Protein AF-A0A318AIM8-F1 (afdb_monomer_lite)

Secondary structure (DSSP, 8-state):
--HHHHHHHHHHHHHHHHHHHHHHHHHHIIIIIIIS------SSSSS-SHHHHHHHHHHHHHHHHHHHHHHHHHHHHHHTTTT-

Radius of gyration: 18.36 Å; chains: 1; bounding box: 47×19×49 Å

pLDDT: mean 79.73, std 11.48, range [45.44, 93.44]

Foldseek 3Di:
DPPVVCVLQVLVVQLVVLVVVLVVLVVVCCCCCPVVVDLQDDPPDPHDPVSVVSNVVSVVSNVPSNVVSVVSNVVVVVVVVVVD

Sequence (84 aa):
MQKNKLLIYGPLGVGALALFSLMALLLYLFIFGTLLGHNVSSLDGDGPQWPFATAWVLGWISVICVPLGALWAVIMPHIGREQG

Structure (mmCIF, N/CA/C/O backbone):
data_AF-A0A318AIM8-F1
#
_entry.id   AF-A0A318AIM8-F1
#
loop_
_atom_site.group_PDB
_atom_site.id
_atom_site.type_symbol
_atom_site.label_atom_id
_atom_site.label_alt_id
_atom_site.label_comp_id
_atom_site.label_asym_id
_atom_site.label_entity_id
_atom_site.label_seq_id
_atom_site.pdbx_PDB_ins_code
_atom_site.Cartn_x
_atom_site.Cartn_y
_atom_site.Cartn_z
_atom_site.occupancy
_atom_site.B_iso_or_equiv
_atom_site.auth_seq_id
_atom_site.auth_comp_id
_atom_site.auth_asym_id
_atom_site.auth_atom_id
_atom_site.pdbx_PDB_model_num
ATOM 1 N N . MET A 1 1 ? -31.094 -0.741 11.157 1.00 49.41 1 MET A N 1
ATOM 2 C CA . MET A 1 1 ? -30.089 -1.737 11.602 1.00 49.41 1 MET A CA 1
ATOM 3 C C . MET A 1 1 ? -28.819 -1.808 10.727 1.00 49.41 1 MET A C 1
ATOM 5 O O . MET A 1 1 ? -27.772 -2.139 11.262 1.00 49.41 1 MET A O 1
ATOM 9 N N . GLN A 1 2 ? -28.843 -1.472 9.422 1.00 53.22 2 GLN A N 1
ATOM 10 C CA . GLN A 1 2 ? -27.642 -1.509 8.551 1.00 53.22 2 GLN A CA 1
ATOM 11 C C . GLN A 1 2 ? -26.616 -0.373 8.767 1.00 53.22 2 GLN A C 1
ATOM 13 O O . GLN A 1 2 ? -25.421 -0.615 8.620 1.00 53.22 2 GLN A O 1
ATOM 18 N N . LYS A 1 3 ? -27.048 0.842 9.144 1.00 55.09 3 LYS A N 1
ATOM 19 C CA . LYS A 1 3 ? -26.163 2.024 9.262 1.00 55.09 3 LYS A CA 1
ATOM 20 C C . LYS A 1 3 ? -25.005 1.858 10.264 1.00 55.09 3 LYS A C 1
ATOM 22 O O . LYS A 1 3 ? -23.916 2.352 10.000 1.00 55.09 3 LYS A O 1
ATOM 27 N N . ASN A 1 4 ? -25.189 1.095 11.347 1.00 63.94 4 ASN A N 1
ATOM 28 C CA . ASN A 1 4 ? -24.123 0.885 12.337 1.00 63.94 4 ASN A CA 1
ATOM 29 C C . ASN A 1 4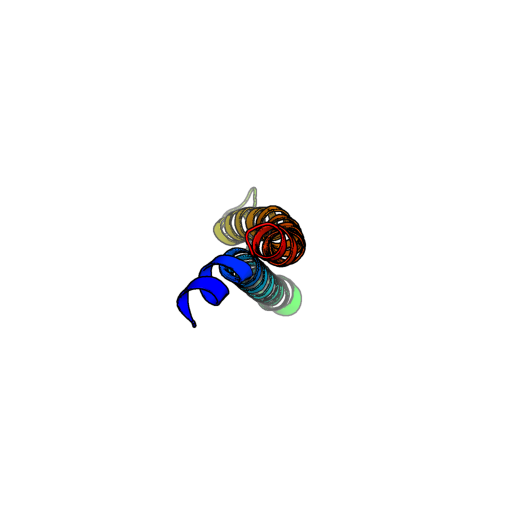 ? -23.014 -0.042 11.823 1.00 63.94 4 ASN A C 1
ATOM 31 O O . ASN A 1 4 ? -21.856 0.153 12.169 1.00 63.94 4 ASN A O 1
ATOM 35 N N . LYS A 1 5 ? -23.330 -1.015 10.956 1.00 64.25 5 LYS A N 1
ATOM 36 C CA . LYS A 1 5 ? -22.320 -1.948 10.427 1.00 64.25 5 LYS A CA 1
ATOM 37 C C . LYS A 1 5 ? -21.314 -1.240 9.520 1.00 64.25 5 LYS A C 1
ATOM 39 O O . LYS A 1 5 ? -20.130 -1.541 9.585 1.00 64.25 5 LYS A O 1
ATOM 44 N N . LEU A 1 6 ? -21.768 -0.269 8.726 1.00 66.50 6 LEU A N 1
ATOM 45 C CA . LEU A 1 6 ? -20.886 0.507 7.850 1.00 66.50 6 LEU A CA 1
ATOM 46 C C . LEU A 1 6 ? -19.891 1.365 8.652 1.00 66.50 6 LEU A C 1
ATOM 48 O O . LEU A 1 6 ? -18.737 1.482 8.267 1.00 66.50 6 LEU A O 1
ATOM 52 N N . LEU A 1 7 ? -20.320 1.918 9.790 1.00 68.94 7 LEU A N 1
ATOM 53 C CA . LEU A 1 7 ? -19.457 2.687 10.696 1.00 68.94 7 LEU A CA 1
ATOM 54 C C . LEU A 1 7 ? -18.486 1.802 11.491 1.00 68.94 7 LEU A C 1
ATOM 56 O O . LEU A 1 7 ? -17.376 2.228 11.791 1.00 68.94 7 LEU A O 1
ATOM 60 N N . ILE A 1 8 ? -18.885 0.571 11.823 1.00 70.44 8 ILE A N 1
ATOM 61 C CA . ILE A 1 8 ? -18.037 -0.375 12.562 1.00 70.44 8 ILE A CA 1
ATOM 62 C C . ILE A 1 8 ? -16.966 -0.986 11.646 1.00 70.44 8 ILE A C 1
ATOM 64 O O . ILE A 1 8 ? -15.807 -1.078 12.035 1.00 70.44 8 ILE A O 1
ATOM 68 N N . TYR A 1 9 ? -17.323 -1.371 10.418 1.00 75.25 9 TYR A N 1
ATOM 69 C CA . TYR A 1 9 ? -16.404 -2.048 9.494 1.00 75.25 9 TYR A CA 1
ATOM 70 C C . TYR A 1 9 ? -15.806 -1.136 8.418 1.00 75.25 9 TYR A C 1
ATOM 72 O O . TYR A 1 9 ? -14.940 -1.577 7.668 1.00 75.25 9 TYR A O 1
ATOM 80 N N . GLY A 1 10 ? -16.231 0.126 8.337 1.00 78.38 10 GLY A N 1
ATOM 81 C CA . GLY A 1 10 ? -15.731 1.099 7.363 1.00 78.38 10 GLY A CA 1
ATOM 82 C C . GLY A 1 10 ? -14.203 1.216 7.348 1.00 78.38 10 GLY A C 1
ATOM 83 O O . GLY A 1 10 ? -13.615 1.043 6.281 1.00 78.38 10 GLY A O 1
ATOM 84 N N . PRO A 1 11 ? -13.535 1.411 8.503 1.00 80.44 11 PRO A N 1
ATOM 85 C CA . PRO A 1 11 ? -12.074 1.495 8.554 1.00 80.44 11 PRO A CA 1
ATOM 86 C C . PRO A 1 11 ? -11.378 0.213 8.067 1.00 80.44 11 PRO A C 1
ATOM 88 O O . PRO A 1 11 ? -10.406 0.284 7.320 1.00 80.44 11 PRO A O 1
ATOM 91 N N . LEU A 1 12 ? -11.921 -0.960 8.413 1.00 82.44 12 LEU A N 1
ATOM 92 C CA . LEU A 1 12 ? -11.440 -2.258 7.922 1.00 82.44 12 LEU A CA 1
ATOM 93 C C . LEU A 1 12 ? -11.592 -2.388 6.402 1.00 82.44 12 LEU A C 1
ATOM 95 O O . LEU A 1 12 ? -10.669 -2.841 5.729 1.00 82.44 12 LEU A O 1
ATOM 99 N N . GLY A 1 13 ? -12.731 -1.961 5.855 1.00 83.81 13 GLY A N 1
ATOM 100 C CA . GLY A 1 13 ? -12.983 -1.963 4.415 1.00 83.81 13 GLY A CA 1
ATOM 101 C C . GLY A 1 13 ? -12.008 -1.067 3.651 1.00 83.81 13 GLY A C 1
ATOM 102 O O . GLY A 1 13 ? -11.464 -1.487 2.632 1.00 83.81 13 GLY A O 1
ATOM 103 N N . VAL A 1 14 ? -11.728 0.132 4.172 1.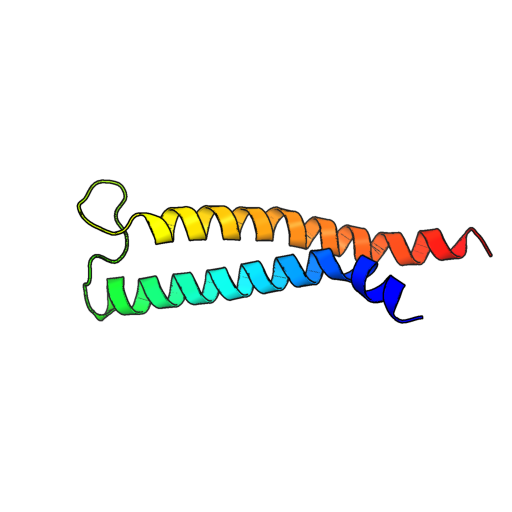00 86.69 14 VAL A N 1
ATOM 104 C CA . VAL A 1 14 ? -10.733 1.054 3.595 1.00 86.69 14 VAL A CA 1
ATOM 105 C C . VAL A 1 14 ? -9.329 0.447 3.646 1.00 86.69 14 VAL A C 1
ATOM 107 O O . VAL A 1 14 ? -8.622 0.475 2.642 1.00 86.69 14 VAL A O 1
ATOM 110 N N . GLY A 1 15 ? -8.944 -0.164 4.771 1.00 85.94 15 GLY A N 1
ATOM 111 C CA . GLY A 1 15 ? -7.660 -0.858 4.898 1.00 85.94 15 GLY A CA 1
ATOM 112 C C . GLY A 1 15 ? -7.512 -2.027 3.917 1.00 85.94 15 GLY A C 1
ATOM 113 O O . GLY A 1 15 ? -6.474 -2.168 3.275 1.00 85.94 15 GLY A O 1
ATOM 114 N N . ALA A 1 16 ? -8.564 -2.828 3.734 1.00 86.12 16 ALA A N 1
ATOM 115 C CA . ALA A 1 16 ? -8.568 -3.937 2.779 1.00 86.12 16 ALA A CA 1
ATOM 116 C C . ALA A 1 16 ? -8.466 -3.459 1.320 1.00 86.12 16 ALA A C 1
ATOM 118 O O . ALA A 1 16 ? -7.702 -4.023 0.537 1.00 86.12 16 ALA A O 1
ATOM 119 N N . LEU A 1 17 ? -9.189 -2.394 0.959 1.00 89.62 17 LEU A N 1
ATOM 120 C CA . LEU A 1 17 ? -9.093 -1.756 -0.358 1.00 89.62 17 LEU A CA 1
ATOM 121 C C . LEU A 1 17 ? -7.692 -1.194 -0.619 1.00 89.62 17 LEU A C 1
ATOM 123 O O . LEU A 1 17 ? -7.170 -1.344 -1.726 1.00 89.62 17 LEU A O 1
ATOM 127 N N . ALA A 1 18 ? -7.068 -0.588 0.392 1.00 88.62 18 ALA A N 1
ATOM 128 C CA . ALA A 1 18 ? -5.709 -0.070 0.293 1.00 88.62 18 ALA A CA 1
ATOM 129 C C . ALA A 1 18 ? -4.684 -1.195 0.076 1.00 88.62 18 ALA A C 1
ATOM 131 O O . ALA A 1 18 ? -3.853 -1.090 -0.825 1.00 88.62 18 ALA A O 1
ATOM 132 N N . LEU A 1 19 ? -4.798 -2.302 0.818 1.00 88.44 19 LEU A N 1
ATOM 133 C CA . LEU A 1 19 ? -3.959 -3.492 0.635 1.00 88.44 19 LEU A CA 1
ATOM 134 C C . LEU A 1 19 ? -4.128 -4.115 -0.753 1.00 88.44 19 LEU A C 1
ATOM 136 O O . LEU A 1 19 ? -3.139 -4.447 -1.405 1.00 88.44 19 LEU A O 1
ATOM 140 N N . PHE A 1 20 ? -5.368 -4.251 -1.223 1.00 92.75 20 PHE A N 1
ATOM 141 C CA . PHE A 1 20 ? -5.648 -4.779 -2.557 1.00 92.75 20 PHE A CA 1
ATOM 142 C C . PHE A 1 20 ? -5.041 -3.890 -3.650 1.00 92.75 20 PHE A C 1
ATOM 144 O O . PHE A 1 20 ? -4.382 -4.382 -4.566 1.00 92.75 20 PHE A O 1
ATOM 151 N N . SER A 1 21 ? -5.192 -2.572 -3.512 1.00 92.44 21 SER A N 1
ATOM 152 C CA . SER A 1 21 ? -4.608 -1.590 -4.429 1.00 92.44 21 SER A CA 1
ATOM 153 C C . SER A 1 21 ? -3.077 -1.630 -4.409 1.00 92.44 21 SER A C 1
ATOM 155 O O . SER A 1 21 ? -2.446 -1.525 -5.459 1.00 92.44 21 SER A O 1
ATOM 157 N N . LEU A 1 22 ? -2.471 -1.837 -3.236 1.00 91.12 22 LEU A N 1
ATOM 158 C CA . LEU A 1 22 ? -1.022 -1.972 -3.091 1.00 91.12 22 LEU A CA 1
ATOM 159 C C . LEU A 1 22 ? -0.512 -3.241 -3.784 1.00 91.12 22 LEU A C 1
ATOM 161 O O . LEU A 1 22 ? 0.470 -3.183 -4.516 1.00 91.12 22 LEU A O 1
ATOM 165 N N . MET A 1 23 ? -1.198 -4.373 -3.611 1.00 92.56 23 MET A N 1
ATOM 166 C CA . MET A 1 23 ? -0.873 -5.619 -4.315 1.00 92.56 23 MET A CA 1
ATOM 167 C C . MET A 1 23 ? -0.963 -5.458 -5.835 1.00 92.56 23 MET A C 1
ATOM 169 O O . MET A 1 23 ? -0.060 -5.891 -6.548 1.00 92.56 23 MET A O 1
ATOM 173 N N . ALA A 1 24 ? -2.010 -4.796 -6.336 1.00 93.44 24 ALA A N 1
ATOM 174 C CA . ALA A 1 24 ? -2.159 -4.520 -7.763 1.00 93.44 24 ALA A CA 1
ATOM 175 C C . ALA A 1 24 ? -1.023 -3.630 -8.300 1.00 93.44 24 ALA A C 1
ATOM 177 O O . ALA A 1 24 ? -0.473 -3.901 -9.368 1.00 93.44 24 ALA A O 1
ATOM 178 N N . LEU A 1 25 ? -0.627 -2.607 -7.537 1.00 91.81 25 LEU A N 1
ATOM 179 C CA . LEU A 1 25 ? 0.490 -1.731 -7.882 1.00 91.81 25 LEU A CA 1
ATOM 180 C C . LEU A 1 25 ? 1.826 -2.486 -7.923 1.00 91.81 25 LEU A C 1
ATOM 182 O O . LEU A 1 25 ? 2.598 -2.319 -8.865 1.00 91.81 25 LEU A O 1
ATOM 186 N N . LEU A 1 26 ? 2.089 -3.344 -6.936 1.00 90.31 26 LEU A N 1
ATOM 187 C CA . LEU A 1 26 ? 3.293 -4.178 -6.901 1.00 90.31 26 LEU A CA 1
ATOM 188 C C . LEU A 1 26 ? 3.333 -5.163 -8.074 1.00 90.31 26 LEU A C 1
ATOM 190 O O . LEU A 1 26 ? 4.387 -5.353 -8.677 1.00 90.31 26 LEU A O 1
ATOM 194 N N . LEU A 1 27 ? 2.188 -5.745 -8.439 1.00 92.94 27 LEU A N 1
ATOM 195 C CA . LEU A 1 27 ? 2.083 -6.626 -9.599 1.00 92.94 27 LEU A CA 1
ATOM 196 C C . LEU A 1 27 ? 2.386 -5.881 -10.907 1.00 92.94 27 LEU A C 1
ATOM 198 O O . LEU A 1 27 ? 3.122 -6.397 -11.746 1.00 92.94 27 LEU A O 1
ATOM 202 N N . TYR A 1 28 ? 1.874 -4.657 -11.068 1.00 90.06 28 TYR A N 1
ATOM 203 C CA . TYR A 1 28 ? 2.210 -3.791 -12.202 1.00 90.06 28 TYR A CA 1
ATOM 204 C C . TYR A 1 28 ? 3.719 -3.517 -12.274 1.00 90.06 28 TYR A C 1
ATOM 206 O O . TYR A 1 28 ? 4.332 -3.721 -13.323 1.00 90.06 28 TYR A O 1
ATOM 214 N N . LEU A 1 29 ? 4.335 -3.121 -11.155 1.00 89.44 29 LEU A N 1
ATOM 215 C CA . LEU A 1 29 ? 5.775 -2.860 -11.091 1.00 89.44 29 LEU A CA 1
ATOM 216 C C . LEU A 1 29 ? 6.599 -4.103 -11.440 1.00 89.44 29 LEU A C 1
ATOM 218 O O . LEU A 1 29 ? 7.590 -3.997 -12.158 1.00 89.44 29 LEU A O 1
ATOM 222 N N . PHE A 1 30 ? 6.171 -5.281 -10.989 1.00 88.44 30 PHE A N 1
ATOM 223 C CA . PHE A 1 30 ? 6.842 -6.540 -11.292 1.00 88.44 30 PHE A CA 1
ATOM 224 C C . PHE A 1 30 ? 6.736 -6.917 -12.776 1.00 88.44 30 PHE A C 1
ATOM 226 O O . PHE A 1 30 ? 7.744 -7.203 -13.418 1.00 88.44 30 PHE A O 1
ATOM 233 N N . ILE A 1 31 ? 5.532 -6.884 -13.353 1.00 90.12 31 ILE A N 1
ATOM 234 C CA . ILE A 1 31 ? 5.330 -7.266 -14.757 1.00 90.12 31 ILE A CA 1
ATOM 235 C C . ILE A 1 31 ? 6.065 -6.294 -15.681 1.00 90.12 31 ILE A C 1
ATOM 237 O O . ILE A 1 31 ? 6.875 -6.706 -16.508 1.00 90.12 31 ILE A O 1
ATOM 241 N N . PHE A 1 32 ? 5.816 -4.996 -15.543 1.00 86.56 32 PHE A N 1
ATOM 242 C CA . PHE A 1 32 ? 6.363 -4.025 -16.484 1.00 86.56 32 PHE A CA 1
ATOM 243 C C . PHE A 1 32 ? 7.824 -3.683 -16.189 1.00 86.56 32 PHE A C 1
ATOM 245 O O . PHE A 1 32 ? 8.604 -3.534 -17.125 1.00 86.56 32 PHE A O 1
ATOM 252 N N . GLY A 1 33 ? 8.216 -3.609 -14.917 1.00 85.50 33 GLY A N 1
ATOM 253 C CA . GLY A 1 33 ? 9.590 -3.310 -14.523 1.00 85.50 33 GLY A CA 1
ATOM 254 C C . GLY A 1 33 ? 10.528 -4.501 -14.669 1.00 85.50 33 GLY A C 1
ATOM 255 O O . GLY A 1 33 ? 11.592 -4.3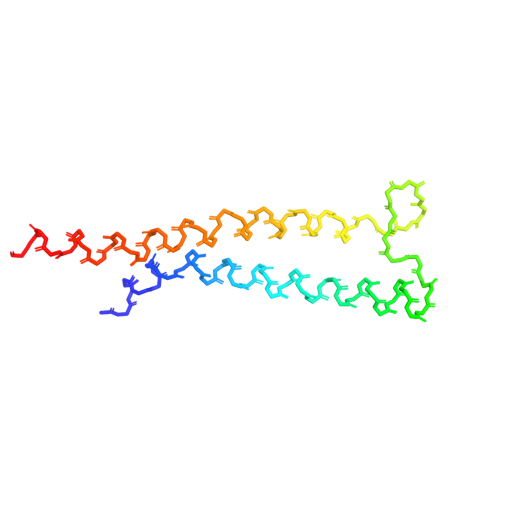74 -15.267 1.00 85.50 33 GLY A O 1
ATOM 256 N N . THR A 1 34 ? 10.143 -5.668 -14.147 1.00 84.69 34 THR A N 1
ATOM 257 C CA . THR A 1 34 ? 11.030 -6.840 -14.105 1.00 84.69 34 THR A CA 1
ATOM 258 C C . THR A 1 34 ? 10.909 -7.714 -15.348 1.00 84.69 34 THR A C 1
ATOM 260 O O . THR A 1 34 ? 11.934 -8.085 -15.912 1.00 84.69 34 THR A O 1
ATOM 263 N N . LEU A 1 35 ? 9.693 -8.052 -15.795 1.00 87.81 35 LEU A N 1
ATOM 264 C CA . LEU A 1 35 ? 9.527 -8.973 -16.932 1.00 87.81 35 LEU A CA 1
ATOM 265 C C . LEU A 1 35 ? 9.720 -8.284 -18.287 1.00 87.81 35 LEU A C 1
ATOM 267 O O . LEU A 1 35 ? 10.279 -8.888 -19.198 1.00 87.81 35 LEU A O 1
ATOM 271 N N . LEU A 1 36 ? 9.260 -7.038 -18.424 1.00 88.50 36 LEU A N 1
ATOM 272 C CA . LEU A 1 36 ? 9.316 -6.291 -19.688 1.00 88.50 36 LEU A CA 1
ATOM 273 C C . LEU A 1 36 ? 10.469 -5.276 -19.755 1.00 88.50 36 LEU A C 1
ATOM 275 O O . LEU A 1 36 ? 10.757 -4.756 -20.830 1.00 88.50 36 LEU A O 1
ATOM 279 N N . GLY A 1 37 ? 11.138 -4.995 -18.631 1.00 83.31 37 GLY A N 1
ATOM 280 C CA . GLY A 1 37 ? 12.284 -4.082 -18.579 1.00 83.31 37 GLY A CA 1
ATOM 281 C C . GLY A 1 37 ? 11.934 -2.603 -18.781 1.00 83.31 37 GLY A C 1
ATOM 282 O O . GLY A 1 37 ? 12.808 -1.806 -19.122 1.00 83.31 37 GLY A O 1
ATOM 283 N N . HIS A 1 38 ? 10.672 -2.209 -18.600 1.00 83.88 38 HIS A N 1
ATOM 284 C CA . HIS A 1 38 ? 10.264 -0.811 -18.692 1.00 83.88 38 HIS A CA 1
ATOM 285 C C . HIS A 1 38 ? 10.662 -0.032 -17.435 1.00 83.88 38 HIS A C 1
ATOM 287 O O . HIS A 1 38 ? 10.515 -0.505 -16.308 1.00 83.88 38 HIS A O 1
ATOM 293 N N . ASN A 1 39 ? 11.087 1.220 -17.613 1.00 80.06 39 ASN A N 1
ATOM 294 C CA . ASN A 1 39 ? 11.307 2.134 -16.496 1.00 80.06 39 ASN A CA 1
ATOM 295 C C . ASN A 1 39 ? 9.957 2.650 -15.973 1.00 80.06 39 ASN A C 1
ATOM 297 O O . ASN A 1 39 ? 9.458 3.694 -16.386 1.00 80.06 39 ASN A O 1
ATOM 301 N N . VAL A 1 40 ? 9.328 1.853 -15.111 1.00 81.44 40 VAL A N 1
ATOM 302 C CA . VAL A 1 40 ? 7.996 2.134 -14.560 1.00 81.44 40 VAL A CA 1
ATOM 303 C C . VAL A 1 40 ? 8.020 2.872 -13.234 1.00 81.44 40 VAL A C 1
ATOM 305 O O . VAL A 1 40 ? 6.978 3.361 -12.825 1.00 81.44 40 VAL A O 1
ATOM 308 N N . SER A 1 41 ? 9.169 2.963 -12.569 1.00 77.88 41 SER A N 1
ATOM 309 C CA . SER A 1 41 ? 9.340 3.739 -11.344 1.00 77.88 41 SER A CA 1
ATOM 310 C C . SER A 1 41 ? 10.796 4.149 -11.209 1.00 77.88 41 SER A C 1
ATOM 312 O O . SER A 1 41 ? 11.684 3.302 -11.287 1.00 77.88 41 SER A O 1
ATOM 314 N N . SER A 1 42 ? 11.043 5.427 -10.947 1.00 71.94 42 SER A N 1
ATOM 315 C CA . SER A 1 42 ? 12.386 5.929 -10.677 1.00 71.94 42 SER A CA 1
ATOM 316 C C . SER A 1 42 ? 12.350 6.965 -9.565 1.00 71.94 42 SER A C 1
ATOM 318 O O . SER A 1 42 ? 11.439 7.785 -9.527 1.00 71.94 42 SER A O 1
ATOM 320 N N . LEU A 1 43 ? 13.315 6.899 -8.647 1.00 68.44 43 LEU A N 1
ATOM 321 C CA . LEU A 1 43 ? 13.533 7.939 -7.636 1.00 68.44 43 LEU A CA 1
ATOM 322 C C . LEU A 1 43 ? 14.448 9.047 -8.178 1.00 68.44 43 LEU A C 1
ATOM 324 O O . LEU A 1 43 ? 14.180 10.217 -7.927 1.00 68.44 43 LEU A O 1
ATOM 328 N N . ASP A 1 44 ? 15.439 8.673 -8.994 1.00 69.31 44 ASP A N 1
ATOM 329 C CA . ASP A 1 44 ? 16.533 9.554 -9.431 1.00 69.31 44 ASP A CA 1
ATOM 330 C C . ASP A 1 44 ? 16.700 9.644 -10.967 1.00 69.31 44 ASP A C 1
ATOM 332 O O . ASP A 1 44 ? 17.714 10.136 -11.455 1.00 69.31 44 ASP A O 1
ATOM 336 N N . GLY A 1 45 ? 15.740 9.153 -11.758 1.00 67.00 45 GLY A N 1
ATOM 337 C CA . GLY A 1 45 ? 15.782 9.174 -13.229 1.00 67.00 45 GLY A CA 1
ATOM 338 C C . GLY A 1 45 ? 14.450 9.567 -13.875 1.00 67.00 45 GLY A C 1
ATOM 339 O O . GLY A 1 45 ? 13.463 9.786 -13.180 1.00 67.00 45 GLY A O 1
ATOM 340 N N . ASP A 1 46 ? 14.406 9.597 -15.214 1.00 69.81 46 ASP A N 1
ATOM 341 C CA . ASP A 1 46 ? 13.261 10.052 -16.043 1.00 69.81 46 ASP A CA 1
ATOM 342 C C . ASP A 1 46 ? 12.009 9.138 -16.001 1.00 69.81 46 ASP A C 1
ATOM 344 O O . ASP A 1 46 ? 11.155 9.165 -16.889 1.00 69.81 46 ASP A O 1
ATOM 348 N N . GLY A 1 47 ? 11.892 8.284 -14.983 1.00 76.06 47 GLY A N 1
ATOM 349 C CA . GLY A 1 47 ? 10.747 7.402 -14.786 1.00 76.06 47 GLY A CA 1
ATOM 350 C C . GLY A 1 47 ? 9.601 8.080 -14.022 1.00 76.06 47 GLY A C 1
ATOM 351 O O . GLY A 1 47 ? 9.815 9.034 -13.271 1.00 76.06 47 GLY A O 1
ATOM 352 N N . PRO A 1 48 ? 8.364 7.571 -14.142 1.00 82.19 48 PRO A N 1
ATOM 353 C CA . PRO A 1 48 ? 7.250 8.073 -13.354 1.00 82.19 48 PRO A CA 1
ATOM 354 C C . PRO A 1 48 ? 7.481 7.837 -11.853 1.00 82.19 48 PRO A C 1
ATOM 356 O O . PRO A 1 48 ? 7.659 6.706 -11.416 1.00 82.19 48 PRO A O 1
ATOM 359 N N . GLN A 1 49 ? 7.416 8.896 -11.043 1.00 85.06 49 GLN A N 1
ATOM 360 C CA . GLN A 1 49 ? 7.565 8.812 -9.579 1.00 85.06 49 GLN A CA 1
ATOM 361 C C . GLN A 1 49 ? 6.276 8.389 -8.854 1.00 85.06 49 GLN A C 1
ATOM 363 O O . GLN A 1 49 ? 6.301 8.006 -7.681 1.00 85.06 49 GLN A O 1
ATOM 368 N N . TRP A 1 50 ? 5.129 8.458 -9.541 1.00 85.50 50 TRP A N 1
ATOM 369 C CA . TRP A 1 50 ? 3.822 8.197 -8.938 1.00 85.50 50 TRP A CA 1
ATOM 370 C 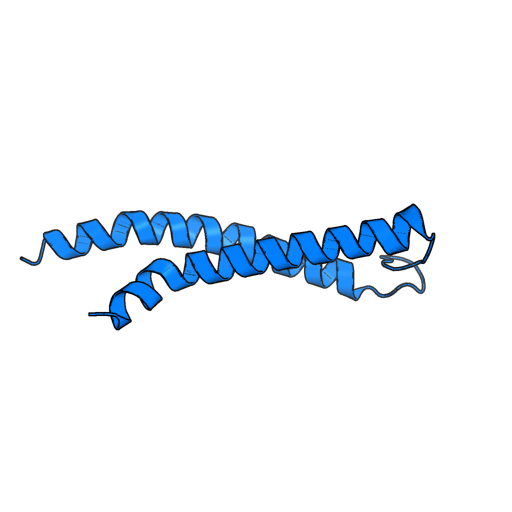C . TRP A 1 50 ? 3.696 6.809 -8.285 1.00 85.50 50 TRP A C 1
ATOM 372 O O . TRP A 1 50 ? 3.085 6.761 -7.219 1.00 85.50 50 TRP A O 1
ATOM 382 N N . PRO A 1 51 ? 4.289 5.700 -8.789 1.00 88.12 51 PRO A N 1
ATOM 383 C CA . PRO A 1 51 ? 4.141 4.397 -8.141 1.00 88.12 51 PRO A CA 1
ATOM 384 C C . PRO A 1 51 ? 4.792 4.352 -6.764 1.00 88.12 51 PRO A C 1
ATOM 386 O O . PRO A 1 51 ? 4.252 3.729 -5.856 1.00 88.12 51 PRO A O 1
ATOM 389 N N . PHE A 1 52 ? 5.910 5.054 -6.576 1.00 85.31 52 PHE A N 1
ATOM 390 C CA . PHE A 1 52 ? 6.545 5.163 -5.268 1.00 85.31 52 PHE A CA 1
ATOM 391 C C . PHE A 1 52 ? 5.656 5.941 -4.290 1.00 85.31 52 PHE A C 1
ATOM 393 O O . PHE A 1 52 ? 5.357 5.455 -3.198 1.00 85.31 52 PHE A O 1
ATOM 400 N N . ALA A 1 53 ? 5.156 7.109 -4.707 1.00 87.19 53 ALA A N 1
ATOM 401 C CA . ALA A 1 53 ? 4.249 7.912 -3.890 1.00 87.19 53 ALA A CA 1
ATOM 402 C C . ALA A 1 53 ? 2.950 7.155 -3.555 1.00 87.19 53 ALA A C 1
ATOM 404 O O . ALA A 1 53 ? 2.491 7.170 -2.413 1.00 87.19 53 ALA A O 1
ATOM 405 N N . THR A 1 54 ? 2.372 6.442 -4.525 1.00 88.75 54 THR A N 1
ATOM 406 C CA . THR A 1 54 ? 1.167 5.628 -4.329 1.00 88.75 54 THR A CA 1
ATOM 407 C C . THR A 1 54 ? 1.433 4.444 -3.401 1.00 88.75 54 THR A C 1
ATOM 409 O O . THR A 1 54 ? 0.635 4.214 -2.496 1.00 88.75 54 THR A O 1
ATOM 412 N N . ALA A 1 55 ? 2.555 3.731 -3.548 1.00 88.94 55 ALA A N 1
ATOM 413 C CA . ALA A 1 55 ? 2.924 2.641 -2.644 1.00 88.94 55 ALA A CA 1
ATOM 414 C C . ALA A 1 55 ? 3.114 3.139 -1.205 1.00 88.94 55 ALA A C 1
ATOM 416 O O . ALA A 1 55 ? 2.629 2.507 -0.268 1.00 88.94 55 ALA A O 1
ATOM 417 N N . TRP A 1 56 ? 3.751 4.300 -1.031 1.00 88.75 56 TRP A N 1
ATOM 418 C CA . TRP A 1 56 ? 3.937 4.932 0.273 1.00 88.75 56 TRP A CA 1
ATOM 419 C C . TRP A 1 56 ? 2.598 5.278 0.934 1.00 88.75 56 TRP A C 1
ATOM 421 O O . TRP A 1 56 ? 2.341 4.876 2.068 1.00 88.75 56 TRP A O 1
ATOM 431 N N . VAL A 1 57 ? 1.707 5.964 0.212 1.00 90.44 57 VAL A N 1
ATOM 432 C CA . VAL A 1 57 ? 0.382 6.353 0.721 1.00 90.44 57 VAL A CA 1
ATOM 433 C C . VAL A 1 57 ? -0.476 5.126 1.035 1.00 90.44 57 VAL A C 1
ATOM 435 O O . VAL A 1 57 ? -1.037 5.040 2.127 1.00 90.44 57 VAL A O 1
ATOM 438 N N . LEU A 1 58 ? -0.556 4.150 0.127 1.00 89.12 58 LEU A N 1
ATOM 439 C CA . LEU A 1 58 ? -1.326 2.921 0.345 1.00 89.12 58 LEU A CA 1
ATOM 440 C C . LEU A 1 58 ? -0.761 2.085 1.498 1.00 89.12 58 LEU A C 1
ATOM 442 O O . LEU A 1 58 ? -1.534 1.508 2.267 1.00 89.12 58 LEU A O 1
ATOM 446 N N . GLY A 1 59 ? 0.563 2.054 1.652 1.00 86.94 59 GLY A N 1
ATOM 447 C CA . GLY A 1 59 ? 1.239 1.425 2.782 1.00 86.94 59 GLY A CA 1
ATOM 448 C C . GLY A 1 59 ? 0.808 2.045 4.108 1.00 86.94 59 GLY A C 1
ATOM 449 O O . GLY A 1 59 ? 0.321 1.332 4.984 1.00 86.94 59 GLY A O 1
ATOM 450 N N . TRP A 1 60 ? 0.886 3.373 4.236 1.00 88.94 60 TRP A N 1
ATOM 451 C CA . TRP A 1 60 ? 0.460 4.077 5.451 1.00 88.94 60 TRP A CA 1
ATOM 452 C C . TRP A 1 60 ? -1.030 3.922 5.745 1.00 88.94 60 TRP A C 1
ATOM 454 O O . TRP A 1 60 ? -1.398 3.654 6.888 1.00 88.94 60 TRP A O 1
ATOM 464 N N . ILE A 1 61 ? -1.890 4.022 4.727 1.00 87.56 61 ILE A N 1
ATOM 465 C CA . ILE A 1 61 ? -3.332 3.792 4.892 1.00 87.56 61 ILE A CA 1
ATOM 466 C C . ILE A 1 61 ? -3.581 2.372 5.402 1.00 87.56 61 ILE A C 1
ATOM 468 O O . ILE A 1 61 ? -4.368 2.189 6.323 1.00 87.56 61 ILE A O 1
ATOM 472 N N . SER A 1 62 ? -2.882 1.370 4.870 1.00 82.44 62 SER A N 1
ATOM 473 C CA . SER A 1 62 ? -3.029 -0.019 5.315 1.00 82.44 62 SER A CA 1
ATOM 474 C C . SER A 1 62 ? -2.558 -0.206 6.762 1.00 82.44 62 SER A C 1
ATOM 476 O O . SER A 1 62 ? -3.280 -0.784 7.573 1.00 82.44 62 SER A O 1
ATOM 478 N N . VAL A 1 63 ? -1.387 0.337 7.109 1.00 85.50 63 VAL A N 1
ATOM 479 C CA . VAL A 1 63 ? -0.798 0.263 8.459 1.00 85.50 63 VAL A CA 1
ATOM 480 C C . VAL A 1 63 ? -1.655 0.974 9.503 1.00 85.50 63 VAL A C 1
ATOM 482 O O . VAL A 1 63 ? -1.669 0.553 10.652 1.00 85.50 63 VAL A O 1
ATOM 485 N N . ILE A 1 64 ? -2.388 2.024 9.134 1.00 86.94 64 ILE A N 1
ATOM 486 C CA . ILE A 1 64 ? -3.257 2.751 10.064 1.00 86.94 64 ILE A CA 1
ATOM 487 C C . ILE A 1 64 ? -4.651 2.122 10.095 1.00 86.94 64 ILE A C 1
ATOM 489 O O . ILE A 1 64 ? -5.138 1.751 11.158 1.00 86.94 64 ILE A O 1
ATOM 493 N N . CYS A 1 65 ? -5.309 1.966 8.947 1.00 84.69 65 CYS A N 1
ATOM 494 C CA . CYS A 1 65 ? -6.710 1.555 8.887 1.00 84.69 65 CYS A CA 1
ATOM 495 C C . CYS A 1 65 ? -6.938 0.094 9.286 1.00 84.69 65 CYS A C 1
ATOM 497 O O . CYS A 1 65 ? -7.983 -0.199 9.868 1.00 84.69 65 CYS A O 1
ATOM 499 N N . VAL A 1 66 ? -5.997 -0.820 9.020 1.00 80.88 66 VAL A N 1
ATOM 500 C CA . VAL A 1 66 ? -6.169 -2.237 9.385 1.00 80.88 66 VAL A CA 1
ATOM 501 C C . VAL A 1 66 ? -6.126 -2.433 10.908 1.00 80.88 66 VAL A C 1
ATOM 503 O O . VAL A 1 66 ? -7.091 -2.990 11.434 1.00 80.88 66 VAL A O 1
ATOM 506 N N . PRO A 1 67 ? -5.119 -1.939 11.658 1.00 82.94 67 PRO A N 1
ATOM 507 C CA . PRO A 1 67 ? -5.109 -2.052 13.116 1.00 82.94 67 PRO A CA 1
ATOM 508 C C . PRO A 1 67 ? -6.213 -1.236 13.779 1.00 82.94 67 PRO A C 1
ATOM 510 O O . PRO A 1 67 ? -6.868 -1.743 14.686 1.00 82.94 67 PRO A O 1
ATOM 513 N N . LEU A 1 68 ? -6.466 -0.004 13.317 1.00 84.75 68 LEU A N 1
ATOM 514 C CA . LEU A 1 68 ? -7.522 0.831 13.893 1.00 84.75 68 LEU A CA 1
ATOM 515 C C . LEU A 1 68 ? -8.898 0.203 13.662 1.00 84.75 68 LEU A C 1
ATOM 517 O O . LEU A 1 68 ? -9.718 0.163 14.572 1.00 84.75 68 LEU A O 1
ATOM 521 N N . GLY A 1 69 ? -9.142 -0.328 12.463 1.00 81.06 69 GLY A N 1
ATOM 522 C CA . GLY A 1 69 ? -10.377 -1.023 12.130 1.00 81.06 69 GLY A CA 1
ATOM 523 C C . GLY A 1 69 ? -10.537 -2.340 12.886 1.00 81.06 69 GLY A C 1
ATOM 524 O O . GLY A 1 69 ? -11.635 -2.627 13.353 1.00 81.06 69 GLY A O 1
ATOM 525 N N . ALA A 1 70 ? -9.463 -3.113 13.065 1.00 81.25 70 ALA A N 1
ATOM 526 C CA . ALA A 1 70 ? -9.481 -4.329 13.876 1.00 81.25 70 ALA A CA 1
ATOM 527 C C . ALA A 1 70 ? -9.777 -4.015 15.350 1.00 81.25 70 ALA A C 1
ATOM 529 O O . ALA A 1 70 ? -10.668 -4.622 15.941 1.00 81.25 70 ALA A O 1
ATOM 530 N N . LEU A 1 71 ? -9.096 -3.018 15.921 1.00 84.62 71 LEU A N 1
ATOM 531 C CA . LEU A 1 71 ? -9.319 -2.555 17.288 1.00 84.62 71 LEU A CA 1
ATOM 532 C C . LEU A 1 71 ? -10.756 -2.050 17.476 1.00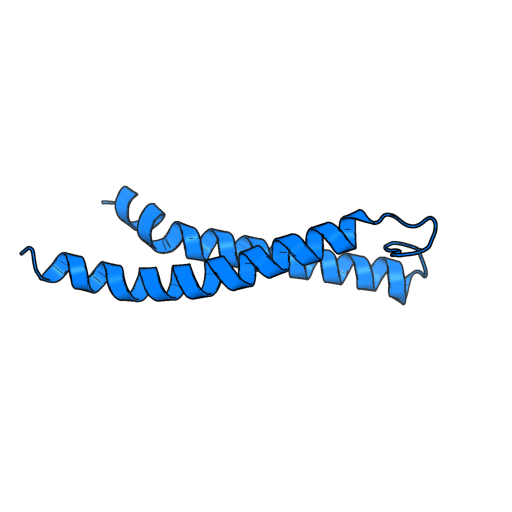 84.62 71 LEU A C 1
ATOM 534 O O . LEU A 1 71 ? -11.440 -2.432 18.422 1.00 84.62 71 LEU A O 1
ATOM 538 N N . TRP A 1 72 ? -11.245 -1.237 16.542 1.00 81.19 72 TRP A N 1
ATOM 539 C CA . TRP A 1 72 ? -12.598 -0.688 16.570 1.00 81.19 72 TRP A CA 1
ATOM 540 C C . TRP A 1 72 ? -13.678 -1.768 16.452 1.00 81.19 72 TRP A C 1
ATOM 542 O O . TRP A 1 72 ? -14.662 -1.737 17.193 1.00 81.19 72 TRP A O 1
ATOM 552 N N . ALA A 1 73 ? -13.477 -2.756 15.576 1.00 77.44 73 ALA A N 1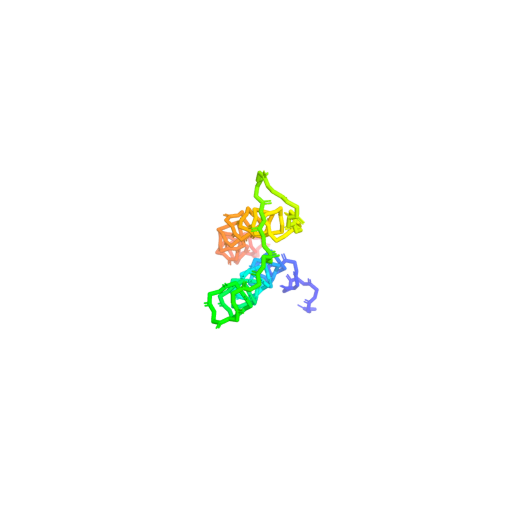
ATOM 553 C CA . ALA A 1 73 ? -14.382 -3.891 15.418 1.00 77.44 73 ALA A CA 1
ATOM 554 C C . ALA A 1 73 ? -14.452 -4.776 16.672 1.00 77.44 73 ALA A C 1
ATOM 556 O O . ALA A 1 73 ? -15.496 -5.376 16.921 1.00 77.44 73 ALA A O 1
ATOM 557 N N . VAL A 1 74 ? -13.378 -4.833 17.466 1.00 81.19 74 VAL A N 1
ATOM 558 C CA . VAL A 1 74 ? -13.355 -5.530 18.760 1.00 81.19 74 VAL A CA 1
ATOM 559 C C . VAL A 1 74 ? -14.045 -4.706 19.850 1.00 81.19 74 VAL A C 1
ATOM 561 O O . VAL A 1 74 ? -14.821 -5.262 20.616 1.00 81.19 74 VAL A O 1
ATOM 564 N N . ILE A 1 75 ? -13.822 -3.390 19.917 1.00 80.38 75 ILE A N 1
ATOM 565 C CA . ILE A 1 75 ? -14.316 -2.534 21.013 1.00 80.38 75 ILE A CA 1
ATOM 566 C C . ILE A 1 75 ? -15.817 -2.217 20.899 1.00 80.38 75 ILE A C 1
ATOM 568 O O . ILE A 1 75 ? -16.546 -2.282 21.892 1.00 80.38 75 ILE A O 1
ATOM 572 N N . MET A 1 76 ? -16.305 -1.882 19.703 1.00 73.25 76 MET A N 1
ATOM 573 C CA . MET A 1 76 ? -17.695 -1.445 19.481 1.00 73.25 76 MET A CA 1
ATOM 574 C C . MET A 1 76 ? -18.773 -2.425 19.995 1.00 73.25 76 MET A C 1
ATOM 576 O O . MET A 1 76 ? -19.747 -1.971 20.602 1.00 73.25 76 MET A O 1
ATOM 580 N N . PRO A 1 77 ? -18.631 -3.754 19.816 1.00 70.44 77 PRO A N 1
ATOM 581 C CA . PRO A 1 77 ? -19.562 -4.734 20.374 1.00 70.44 77 PRO A CA 1
ATOM 582 C C . PRO A 1 77 ? -19.657 -4.738 21.906 1.00 70.44 77 PRO A C 1
ATOM 584 O O . PRO A 1 77 ? -20.695 -5.134 22.430 1.00 70.44 77 PRO A O 1
ATOM 587 N N . HIS A 1 78 ? -18.608 -4.322 22.624 1.00 67.44 78 HIS A N 1
ATOM 588 C CA . HIS A 1 78 ? -18.599 -4.294 24.091 1.00 67.44 78 HIS A CA 1
ATOM 589 C C . HIS A 1 78 ? -19.267 -3.033 24.648 1.00 67.44 78 HIS A C 1
ATOM 591 O O . HIS A 1 78 ? -20.063 -3.133 25.577 1.00 67.44 78 HIS A O 1
ATOM 597 N N . ILE A 1 79 ? -19.044 -1.872 24.024 1.00 64.00 79 ILE A N 1
ATOM 598 C CA . ILE A 1 79 ? -19.656 -0.596 24.439 1.00 64.00 79 ILE A CA 1
ATOM 599 C C . ILE A 1 79 ? -21.190 -0.648 24.341 1.00 64.00 79 ILE A C 1
ATOM 601 O O . ILE A 1 79 ? -21.892 -0.118 25.197 1.00 64.00 79 ILE A O 1
ATOM 605 N N . GLY A 1 80 ? -21.734 -1.335 23.332 1.00 58.94 80 GLY A N 1
ATOM 606 C CA . GLY A 1 80 ? -23.184 -1.477 23.165 1.00 58.94 80 GLY A CA 1
ATOM 607 C C . GLY A 1 80 ? -23.878 -2.375 24.199 1.00 58.94 80 GLY A C 1
ATOM 608 O O . GLY A 1 80 ? -25.106 -2.398 24.226 1.00 58.94 80 GLY A O 1
ATOM 609 N N . ARG A 1 81 ? -23.133 -3.128 25.025 1.00 57.31 81 ARG A N 1
ATOM 610 C CA . ARG A 1 81 ? -23.698 -4.037 26.042 1.00 57.31 81 ARG A CA 1
ATOM 611 C C . ARG A 1 81 ? -23.843 -3.402 27.422 1.00 57.31 81 ARG A C 1
ATOM 613 O O . ARG A 1 81 ? -24.627 -3.913 28.205 1.00 57.31 81 ARG A O 1
ATOM 620 N N . GLU A 1 82 ? -23.125 -2.319 27.715 1.00 54.41 82 GLU A N 1
ATOM 621 C CA . GLU A 1 82 ? -23.192 -1.645 29.026 1.00 54.41 82 GLU A CA 1
ATOM 622 C C . GLU A 1 82 ? -24.305 -0.587 29.119 1.00 54.41 82 GLU A C 1
ATOM 624 O O . GLU A 1 82 ? -24.538 -0.021 30.182 1.00 54.41 82 GLU A O 1
ATOM 629 N N . GLN A 1 83 ? -25.009 -0.318 28.014 1.00 52.94 83 GLN A N 1
ATOM 630 C CA . GLN A 1 83 ? -26.123 0.638 27.956 1.00 52.94 83 GLN A CA 1
ATOM 631 C C . GLN A 1 83 ? -27.515 -0.026 27.939 1.00 52.94 83 GLN A C 1
ATOM 633 O O . GLN A 1 83 ? -28.500 0.659 27.663 1.00 52.94 83 GLN A O 1
ATOM 638 N N . GLY A 1 84 ? -27.600 -1.342 28.175 1.00 45.44 84 GLY A N 1
ATOM 639 C CA . GLY A 1 84 ? -28.838 -2.133 28.128 1.00 45.44 84 GLY A CA 1
ATOM 640 C C . GLY A 1 84 ? -29.200 -2.763 29.462 1.00 45.44 84 GLY A C 1
ATOM 641 O O . GLY A 1 84 ? -28.270 -3.244 30.143 1.00 45.44 84 GLY A O 1
#